Protein AF-A0A8R1EQ71-F1 (afdb_monomer)

Structure (mmCIF, N/CA/C/O backbone):
data_AF-A0A8R1EQ71-F1
#
_entry.id   AF-A0A8R1EQ71-F1
#
loop_
_atom_site.group_PDB
_atom_site.id
_atom_site.type_symbol
_atom_site.label_atom_id
_atom_site.label_alt_id
_atom_site.label_comp_id
_atom_site.label_asym_id
_atom_site.label_entity_id
_atom_site.label_seq_id
_atom_site.pdbx_PDB_ins_code
_atom_site.Cartn_x
_atom_site.Cartn_y
_atom_site.Cartn_z
_atom_site.occupancy
_atom_site.B_iso_or_equiv
_atom_site.auth_seq_id
_atom_site.auth_comp_id
_atom_site.auth_asym_id
_atom_site.auth_atom_id
_atom_site.pdbx_PDB_model_num
ATOM 1 N N . MET A 1 1 ? -6.582 8.736 18.622 1.00 56.47 1 MET A N 1
ATOM 2 C CA . MET A 1 1 ? -5.575 9.620 17.985 1.00 56.47 1 MET A CA 1
ATOM 3 C C . MET A 1 1 ? -4.291 8.878 17.618 1.00 56.47 1 MET A C 1
ATOM 5 O O . MET A 1 1 ? -3.866 9.016 16.483 1.00 56.47 1 MET A O 1
ATOM 9 N N . TRP A 1 2 ? -3.738 8.031 18.495 1.00 71.94 2 TRP A N 1
ATOM 10 C CA . TRP A 1 2 ? -2.505 7.262 18.243 1.00 71.94 2 TRP A CA 1
ATOM 11 C C . TRP A 1 2 ? -2.544 6.349 16.999 1.00 71.94 2 TRP A C 1
ATOM 13 O O . TRP A 1 2 ? -1.586 6.312 16.236 1.00 71.94 2 TRP A O 1
ATOM 23 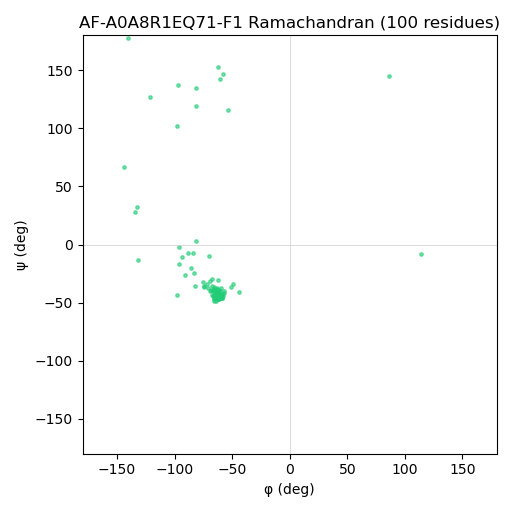N N . ALA A 1 3 ? -3.666 5.672 16.734 1.00 79.19 3 ALA A N 1
ATOM 24 C CA . ALA A 1 3 ? -3.772 4.752 15.596 1.00 79.19 3 ALA A CA 1
ATOM 25 C C . ALA A 1 3 ? -3.663 5.455 14.227 1.00 79.19 3 ALA A C 1
ATOM 27 O O . ALA A 1 3 ? -2.996 4.960 13.320 1.00 79.19 3 ALA A O 1
ATOM 28 N N . ARG A 1 4 ? -4.269 6.642 14.085 1.00 82.44 4 ARG A N 1
ATOM 29 C CA . ARG A 1 4 ? -4.242 7.408 12.828 1.00 82.44 4 ARG A CA 1
ATOM 30 C C . ARG A 1 4 ? -2.834 7.888 12.492 1.00 82.44 4 ARG A C 1
ATOM 32 O O . ARG A 1 4 ? -2.387 7.689 11.368 1.00 82.44 4 ARG A O 1
ATOM 39 N N . SER A 1 5 ? -2.121 8.456 13.465 1.00 86.44 5 SER A N 1
ATOM 40 C CA . SER A 1 5 ? -0.740 8.911 13.268 1.00 86.44 5 SER A CA 1
ATOM 41 C C . SER A 1 5 ? 0.194 7.762 12.887 1.00 86.44 5 SER A C 1
ATOM 43 O O . SER A 1 5 ? 0.990 7.909 11.966 1.00 86.44 5 SER A O 1
ATOM 45 N N . THR A 1 6 ? 0.061 6.595 13.524 1.00 90.38 6 THR A N 1
ATOM 46 C CA . THR A 1 6 ? 0.898 5.428 13.212 1.00 90.38 6 THR A CA 1
ATOM 47 C C . THR A 1 6 ? 0.643 4.901 11.798 1.00 90.38 6 THR A C 1
ATOM 49 O O . THR A 1 6 ? 1.599 4.650 11.067 1.00 90.38 6 THR A O 1
ATOM 52 N N . CYS A 1 7 ? -0.622 4.803 11.370 1.00 87.94 7 CYS A N 1
ATOM 53 C CA . CYS A 1 7 ? -0.967 4.387 10.004 1.00 87.94 7 CYS A CA 1
ATOM 54 C C . CYS A 1 7 ? -0.401 5.341 8.943 1.00 87.94 7 CYS A C 1
ATOM 56 O O . CYS A 1 7 ? 0.145 4.893 7.932 1.00 87.94 7 CYS A O 1
ATOM 58 N N . VAL A 1 8 ? -0.502 6.652 9.182 1.00 90.94 8 VAL A N 1
ATOM 59 C CA . VAL A 1 8 ? 0.022 7.676 8.266 1.00 90.94 8 VAL A CA 1
ATOM 60 C C . VAL A 1 8 ? 1.546 7.594 8.172 1.00 90.94 8 VAL A C 1
ATOM 62 O O . VAL A 1 8 ? 2.087 7.601 7.065 1.00 90.94 8 VAL A O 1
ATOM 65 N N . SER A 1 9 ? 2.246 7.435 9.299 1.00 93.44 9 SER A N 1
ATOM 66 C CA . SER A 1 9 ? 3.705 7.280 9.307 1.00 93.44 9 SER A CA 1
ATOM 67 C C . SER A 1 9 ? 4.156 6.018 8.572 1.00 93.44 9 SER A C 1
ATOM 69 O O . SER A 1 9 ? 5.067 6.092 7.754 1.00 93.44 9 SER A O 1
ATOM 71 N N . ILE A 1 10 ? 3.494 4.876 8.789 1.00 93.44 10 ILE A N 1
ATOM 72 C CA . ILE A 1 10 ? 3.816 3.616 8.094 1.00 93.44 10 ILE A CA 1
ATOM 73 C C . ILE A 1 10 ? 3.579 3.743 6.586 1.00 93.44 10 ILE A C 1
ATOM 75 O O . ILE A 1 10 ? 4.414 3.307 5.792 1.00 93.44 10 ILE A O 1
ATOM 79 N N . SER A 1 11 ? 2.476 4.376 6.181 1.00 92.56 11 SER A N 1
ATOM 80 C CA . SER A 1 11 ? 2.169 4.616 4.765 1.00 92.56 11 SER A CA 1
ATOM 81 C C . SER A 1 11 ? 3.224 5.510 4.113 1.00 92.56 11 SER A C 1
ATOM 83 O O . SER A 1 11 ? 3.704 5.219 3.019 1.00 92.56 11 SER A O 1
ATOM 85 N N . THR A 1 12 ? 3.639 6.562 4.821 1.00 94.00 12 THR A N 1
ATOM 86 C CA . THR A 1 12 ? 4.678 7.491 4.362 1.00 94.00 12 THR A CA 1
ATOM 87 C C . THR A 1 12 ? 6.021 6.778 4.232 1.00 94.00 12 THR A C 1
ATOM 89 O O . THR A 1 12 ? 6.646 6.846 3.180 1.00 94.00 12 THR A O 1
ATOM 92 N N . LEU A 1 13 ? 6.442 6.025 5.252 1.00 96.44 13 LEU A N 1
ATOM 93 C CA . LEU A 1 13 ? 7.674 5.233 5.210 1.00 96.44 13 LEU A CA 1
ATOM 94 C C . LEU A 1 13 ? 7.664 4.227 4.058 1.00 96.44 13 LEU A C 1
ATOM 96 O O . LEU A 1 13 ? 8.645 4.129 3.328 1.00 96.44 13 LEU A O 1
ATOM 100 N N . SER A 1 14 ? 6.546 3.528 3.854 1.00 93.12 14 SER A N 1
ATOM 101 C CA . SER A 1 14 ? 6.393 2.586 2.742 1.00 93.12 14 SER A CA 1
ATOM 102 C C . SER A 1 14 ? 6.570 3.295 1.400 1.00 93.12 14 SER A C 1
ATOM 104 O O . SER A 1 14 ? 7.326 2.825 0.554 1.00 93.12 14 SER A O 1
ATOM 106 N N . ASN A 1 15 ? 5.945 4.464 1.223 1.00 92.69 15 ASN A N 1
ATOM 107 C CA . ASN A 1 15 ? 6.097 5.269 0.012 1.00 92.69 15 ASN A CA 1
ATOM 108 C C . ASN A 1 15 ? 7.564 5.659 -0.244 1.00 92.69 15 ASN A C 1
ATOM 110 O O . ASN A 1 15 ? 8.062 5.472 -1.354 1.00 92.69 15 ASN A O 1
ATOM 114 N N . TRP A 1 16 ? 8.275 6.114 0.790 1.00 93.94 16 TRP A N 1
ATOM 115 C CA . TRP A 1 16 ? 9.697 6.452 0.697 1.00 93.94 16 TRP A CA 1
ATOM 116 C C . TRP A 1 16 ? 10.576 5.243 0.364 1.00 93.94 16 TRP A C 1
ATOM 118 O O . TRP A 1 16 ? 11.472 5.352 -0.472 1.00 93.94 16 TRP A O 1
ATOM 128 N N . ILE A 1 17 ? 10.301 4.082 0.961 1.00 94.88 17 ILE A N 1
ATOM 129 C CA . ILE A 1 17 ? 11.022 2.837 0.668 1.00 94.88 17 ILE A CA 1
ATOM 130 C C . ILE A 1 17 ? 10.820 2.435 -0.792 1.00 94.88 17 ILE A C 1
ATOM 132 O O . ILE A 1 17 ? 11.795 2.131 -1.473 1.00 94.88 17 ILE A O 1
ATOM 136 N N . PHE A 1 18 ? 9.585 2.466 -1.297 1.00 89.44 18 PHE A N 1
ATOM 137 C CA . PHE A 1 18 ? 9.320 2.138 -2.698 1.00 89.44 18 PHE A CA 1
ATOM 138 C C . PHE A 1 18 ? 9.973 3.135 -3.654 1.00 89.44 18 PHE A C 1
ATOM 140 O O . PHE A 1 18 ? 10.529 2.719 -4.667 1.00 89.44 18 PHE A O 1
ATOM 147 N N . ASN A 1 19 ? 9.977 4.427 -3.320 1.00 90.56 19 ASN A N 1
ATOM 148 C CA . ASN A 1 19 ? 10.677 5.439 -4.108 1.00 90.56 19 ASN A CA 1
ATOM 149 C C . ASN A 1 19 ? 12.191 5.149 -4.189 1.00 90.56 19 ASN A C 1
ATOM 151 O O . ASN A 1 19 ? 12.779 5.148 -5.275 1.00 90.56 19 ASN A O 1
ATOM 155 N N . LEU A 1 20 ? 12.807 4.802 -3.055 1.00 91.12 20 LEU A N 1
ATOM 156 C CA . LEU A 1 20 ? 14.218 4.421 -2.992 1.00 91.12 20 LEU A CA 1
ATOM 157 C C . LEU A 1 20 ? 14.488 3.121 -3.762 1.00 91.12 20 LEU A C 1
ATOM 159 O O . LEU A 1 20 ? 15.450 3.045 -4.525 1.00 91.12 20 LEU A O 1
ATOM 163 N N . LEU A 1 21 ? 13.618 2.122 -3.621 1.00 89.25 21 LEU A N 1
ATOM 164 C CA . LEU A 1 21 ? 13.722 0.843 -4.320 1.00 89.25 21 LEU A CA 1
ATOM 165 C C . LEU A 1 21 ? 13.648 1.036 -5.836 1.00 89.25 21 LEU A C 1
ATOM 167 O O . LEU A 1 21 ? 14.494 0.505 -6.555 1.00 89.25 21 LEU A O 1
ATOM 171 N N . VAL A 1 22 ? 12.696 1.835 -6.326 1.00 86.88 22 VAL A N 1
ATOM 172 C CA . VAL A 1 22 ? 12.597 2.191 -7.749 1.00 86.88 22 VAL A CA 1
ATOM 173 C C . VAL A 1 22 ? 13.861 2.911 -8.206 1.00 86.88 22 VAL A C 1
ATOM 175 O O . 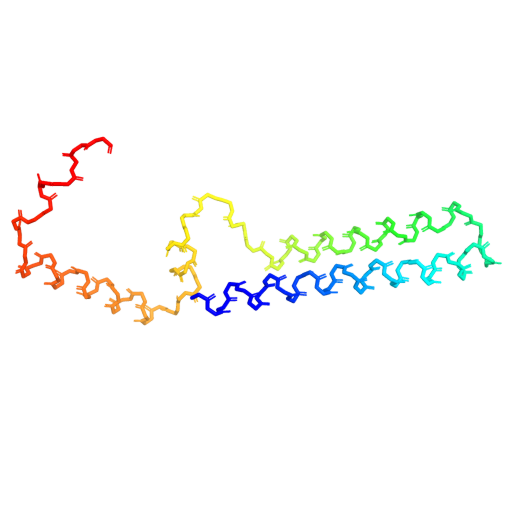VAL A 1 22 ? 14.402 2.556 -9.247 1.00 86.88 22 VAL A O 1
ATOM 178 N N . SER A 1 23 ? 14.385 3.853 -7.420 1.00 88.50 23 SER A N 1
ATOM 179 C CA . SER A 1 23 ? 15.618 4.577 -7.756 1.00 88.50 23 SER A CA 1
ATOM 180 C C . SER A 1 23 ? 16.833 3.643 -7.889 1.00 88.50 23 SER A C 1
ATOM 182 O O . SER A 1 23 ? 17.574 3.732 -8.869 1.00 88.50 23 SER A O 1
ATOM 184 N N . LEU A 1 24 ? 17.008 2.697 -6.958 1.00 87.00 24 LEU A N 1
ATOM 185 C CA . LEU A 1 24 ? 18.084 1.696 -7.009 1.00 87.00 24 LEU A CA 1
ATOM 186 C C . LEU A 1 24 ? 17.921 0.729 -8.188 1.00 87.00 24 LEU A C 1
ATOM 188 O O . LEU A 1 24 ? 18.871 0.446 -8.922 1.00 87.00 24 LEU A O 1
ATOM 192 N N . THR A 1 25 ? 16.702 0.227 -8.376 1.00 84.00 25 THR A N 1
ATOM 193 C CA . THR A 1 25 ? 16.398 -0.779 -9.400 1.00 84.00 25 THR A CA 1
ATOM 194 C C . THR A 1 25 ? 16.473 -0.166 -10.795 1.00 84.00 25 THR A C 1
ATOM 196 O O . THR A 1 25 ? 16.992 -0.792 -11.715 1.00 84.00 25 THR A O 1
ATOM 199 N N . TYR A 1 26 ? 16.039 1.087 -10.955 1.00 80.50 26 TYR A N 1
ATOM 200 C CA . TYR A 1 26 ? 16.135 1.833 -12.206 1.00 80.50 26 TYR A CA 1
ATOM 201 C C . TYR A 1 26 ? 17.586 1.967 -12.679 1.00 80.50 26 TYR A C 1
ATOM 203 O O . TYR A 1 26 ? 17.855 1.721 -13.853 1.00 80.50 26 TYR A O 1
ATOM 211 N N . LEU A 1 27 ? 18.534 2.255 -11.778 1.00 77.06 27 LEU A N 1
ATOM 212 C CA . LEU A 1 27 ? 19.951 2.341 -12.141 1.00 77.06 27 LEU A CA 1
ATOM 213 C C . LEU A 1 27 ? 20.482 1.000 -12.682 1.00 77.06 27 LEU A C 1
ATOM 215 O O . LEU A 1 27 ? 21.059 0.968 -13.769 1.00 77.06 27 LEU A O 1
ATOM 219 N N . SER A 1 28 ? 20.195 -0.117 -12.003 1.00 75.50 28 SER A N 1
ATOM 220 C CA . SER A 1 28 ? 20.551 -1.459 -12.507 1.00 75.50 28 SER A CA 1
ATOM 221 C C . SER A 1 28 ? 19.881 -1.785 -13.846 1.00 75.50 28 SER A C 1
ATOM 223 O O . SER A 1 28 ? 20.503 -2.349 -14.745 1.00 75.50 28 SER A O 1
ATOM 225 N N . LEU A 1 29 ? 18.617 -1.397 -14.017 1.00 70.06 29 LEU A N 1
ATOM 226 C CA . LEU A 1 29 ? 17.823 -1.743 -15.195 1.00 70.06 29 LEU A CA 1
ATOM 227 C C . LEU A 1 29 ? 18.220 -0.930 -16.435 1.00 70.06 29 LEU A C 1
ATOM 229 O O . LEU A 1 29 ? 18.201 -1.456 -17.551 1.00 70.06 29 LEU A O 1
ATOM 233 N N . THR A 1 30 ? 18.657 0.322 -16.245 1.00 68.56 30 THR A N 1
ATOM 234 C CA . THR A 1 30 ? 19.256 1.126 -17.323 1.00 68.56 30 THR A CA 1
ATOM 235 C C . THR A 1 30 ? 20.544 0.515 -17.867 1.00 68.56 30 THR A C 1
ATOM 237 O O . THR A 1 30 ? 20.805 0.656 -19.058 1.00 68.56 30 THR A O 1
ATOM 240 N N . HIS A 1 31 ? 21.298 -0.207 -17.034 1.00 67.56 31 HIS A N 1
ATOM 241 C CA . HIS A 1 31 ? 22.531 -0.876 -17.441 1.00 67.56 31 HIS A CA 1
ATOM 242 C C . HIS A 1 31 ? 22.283 -2.247 -18.102 1.00 67.56 31 HIS A C 1
ATOM 244 O O . HIS A 1 31 ? 23.119 -2.713 -18.871 1.00 67.56 31 HIS A O 1
ATOM 250 N N . ALA A 1 32 ? 21.149 -2.899 -17.816 1.00 68.62 32 ALA A N 1
ATOM 251 C CA . ALA A 1 32 ? 20.891 -4.280 -18.231 1.00 68.62 32 ALA A CA 1
ATOM 252 C C . ALA A 1 32 ? 20.045 -4.440 -19.511 1.00 68.62 32 ALA A C 1
ATOM 254 O O . ALA A 1 32 ? 20.346 -5.312 -20.319 1.00 68.62 32 ALA A O 1
ATOM 255 N N . ILE A 1 33 ? 18.961 -3.668 -19.691 1.00 64.31 33 ILE A N 1
ATOM 256 C CA . ILE A 1 33 ? 17.881 -4.047 -20.637 1.00 64.31 33 ILE A CA 1
ATOM 257 C C . ILE A 1 33 ? 17.429 -2.933 -21.600 1.00 64.31 33 ILE A C 1
ATOM 259 O O . ILE A 1 33 ? 16.801 -3.243 -22.609 1.00 64.31 33 ILE A O 1
ATOM 263 N N . THR A 1 34 ? 17.802 -1.663 -21.376 1.00 69.75 34 THR A N 1
ATOM 264 C CA . THR A 1 34 ? 17.279 -0.449 -22.065 1.00 69.75 34 THR A CA 1
ATOM 265 C C . THR A 1 34 ? 16.002 0.120 -21.419 1.00 69.75 34 THR A C 1
ATOM 267 O O . THR A 1 34 ? 15.137 -0.611 -20.940 1.00 69.75 34 THR A O 1
ATOM 270 N N . LYS A 1 35 ? 15.859 1.458 -21.427 1.00 68.00 35 LYS A N 1
ATOM 271 C CA . LYS A 1 35 ? 14.771 2.238 -20.782 1.00 68.00 35 LYS A CA 1
ATOM 272 C C . LYS A 1 35 ? 13.351 1.734 -21.089 1.00 68.00 35 LYS A C 1
ATOM 274 O O . LYS A 1 35 ? 12.483 1.796 -20.225 1.00 68.00 35 LYS A O 1
ATOM 279 N N . TYR A 1 36 ? 13.120 1.221 -22.296 1.00 75.19 36 TYR A N 1
ATOM 280 C CA . TYR A 1 36 ? 11.811 0.718 -22.719 1.00 75.19 36 TYR A CA 1
ATOM 281 C C . TYR A 1 36 ? 11.391 -0.560 -21.978 1.00 75.19 36 TYR A C 1
ATOM 283 O O . TYR A 1 36 ? 10.231 -0.683 -21.593 1.00 75.19 36 TYR A O 1
ATOM 291 N N . GLY A 1 37 ? 12.327 -1.480 -21.714 1.00 77.25 37 GLY A N 1
ATOM 292 C CA . GLY A 1 37 ? 12.038 -2.691 -20.939 1.00 77.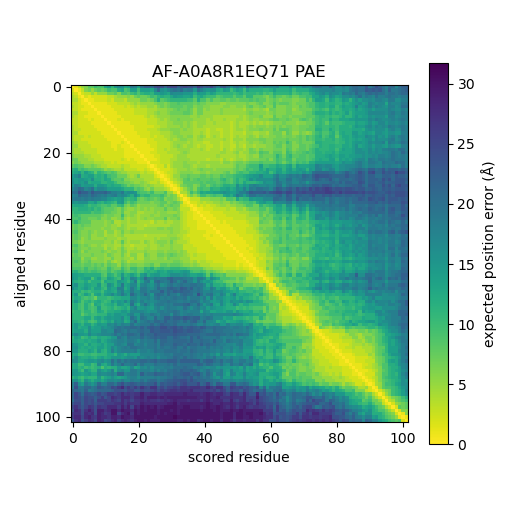25 37 GLY A CA 1
ATOM 293 C C . GLY A 1 37 ? 11.767 -2.388 -19.464 1.00 77.25 37 GLY A C 1
ATOM 294 O O . GLY A 1 37 ? 10.919 -3.030 -18.850 1.00 77.25 37 GLY A O 1
ATOM 295 N N . ALA A 1 38 ? 12.404 -1.347 -18.918 1.00 79.81 38 ALA A N 1
ATOM 296 C CA . ALA A 1 38 ? 12.149 -0.883 -17.557 1.00 79.81 38 ALA A CA 1
ATOM 297 C C . ALA A 1 38 ? 10.703 -0.415 -17.348 1.00 79.81 38 ALA A C 1
ATOM 299 O O . ALA A 1 38 ? 10.069 -0.779 -16.359 1.00 79.81 38 ALA A O 1
ATOM 300 N N . PHE A 1 39 ? 10.169 0.352 -18.302 1.00 81.12 39 PHE A N 1
ATOM 301 C CA . PHE A 1 39 ? 8.796 0.854 -18.249 1.00 81.12 39 PHE A CA 1
ATOM 302 C C . PHE A 1 39 ? 7.760 -0.273 -18.204 1.00 81.12 39 PHE A C 1
ATOM 304 O O . PHE A 1 39 ? 6.851 -0.235 -17.376 1.00 81.12 39 PHE A O 1
ATOM 311 N N . TRP A 1 40 ? 7.919 -1.296 -19.047 1.00 84.94 40 TRP A N 1
ATOM 312 C CA . TRP A 1 40 ? 7.011 -2.446 -19.073 1.00 84.94 40 TRP A CA 1
ATOM 313 C C . TRP A 1 40 ? 7.061 -3.275 -17.787 1.00 84.94 40 TRP A C 1
ATOM 315 O O . TRP A 1 40 ? 6.023 -3.744 -17.322 1.00 84.94 40 TRP A O 1
ATOM 325 N N . LEU A 1 41 ? 8.242 -3.416 -17.181 1.00 83.75 41 LEU A N 1
ATOM 326 C CA . LEU A 1 41 ? 8.420 -4.158 -15.931 1.00 83.75 41 LEU A CA 1
ATOM 327 C C . LEU A 1 41 ? 7.703 -3.460 -14.764 1.00 83.75 41 LEU A C 1
ATOM 329 O O . LEU A 1 41 ? 6.966 -4.103 -14.015 1.00 83.75 41 LEU A O 1
ATOM 333 N N . TYR A 1 42 ? 7.835 -2.134 -14.660 1.00 84.56 42 TYR A N 1
ATOM 334 C CA . TYR A 1 42 ? 7.094 -1.357 -13.665 1.00 84.56 42 TYR A CA 1
ATOM 335 C C . TYR A 1 42 ? 5.587 -1.344 -13.936 1.00 84.56 42 TYR A C 1
ATOM 337 O O . TYR A 1 42 ? 4.815 -1.512 -12.996 1.00 84.56 42 TYR A O 1
ATOM 345 N N . ALA A 1 43 ? 5.160 -1.226 -15.198 1.00 88.69 43 ALA A N 1
ATOM 346 C CA . ALA A 1 43 ? 3.745 -1.292 -15.561 1.00 88.69 43 ALA A CA 1
ATOM 347 C C . ALA A 1 43 ? 3.106 -2.627 -15.140 1.00 88.69 43 ALA A C 1
ATOM 349 O O . ALA A 1 43 ? 2.024 -2.633 -14.553 1.00 88.69 43 ALA A O 1
ATOM 350 N N . LEU A 1 44 ? 3.797 -3.751 -15.362 1.00 90.75 44 LEU A N 1
ATOM 351 C CA . LEU A 1 44 ? 3.340 -5.067 -14.911 1.00 90.75 44 LEU A CA 1
ATOM 352 C C . LEU A 1 44 ? 3.218 -5.127 -13.383 1.00 90.75 44 LEU A C 1
ATOM 354 O O . LEU A 1 44 ? 2.213 -5.611 -12.862 1.00 90.75 44 LEU A O 1
ATOM 358 N N . PHE A 1 45 ? 4.208 -4.595 -12.662 1.00 88.94 45 PHE A N 1
ATOM 359 C CA . PHE A 1 45 ? 4.187 -4.558 -11.200 1.00 88.94 45 PHE A CA 1
ATOM 360 C C . PHE A 1 45 ? 3.014 -3.721 -10.665 1.00 88.94 45 PHE A C 1
ATOM 362 O O . PHE A 1 45 ? 2.330 -4.134 -9.728 1.00 88.94 45 PHE A O 1
ATOM 369 N N . THR A 1 46 ? 2.722 -2.581 -11.301 1.00 90.56 46 THR A N 1
ATOM 370 C CA . THR A 1 46 ? 1.558 -1.747 -10.976 1.00 90.56 46 THR A CA 1
ATOM 371 C C . THR A 1 46 ? 0.241 -2.479 -11.227 1.00 90.56 46 THR A C 1
ATOM 373 O O . THR A 1 46 ? -0.650 -2.400 -10.387 1.00 90.56 46 THR A O 1
ATOM 376 N N . ILE A 1 47 ? 0.110 -3.224 -12.330 1.00 93.38 47 ILE A N 1
ATOM 377 C CA . ILE A 1 47 ? -1.102 -4.008 -12.623 1.00 93.38 47 ILE A CA 1
ATOM 378 C C . ILE A 1 47 ? -1.318 -5.096 -11.564 1.00 93.38 47 ILE A C 1
ATOM 380 O O . ILE A 1 47 ? -2.432 -5.252 -11.066 1.00 93.38 47 ILE A O 1
ATOM 384 N N . ILE A 1 48 ? -0.262 -5.813 -11.169 1.00 91.81 48 ILE A N 1
ATOM 385 C CA . ILE A 1 48 ? -0.345 -6.830 -10.109 1.00 91.81 48 ILE A CA 1
ATOM 386 C C . ILE A 1 48 ? -0.780 -6.190 -8.784 1.00 91.81 48 ILE A C 1
ATOM 388 O O . ILE A 1 48 ? -1.683 -6.700 -8.119 1.00 91.81 48 ILE A O 1
ATOM 392 N N . ALA A 1 49 ? -0.183 -5.050 -8.420 1.00 88.31 49 ALA A N 1
ATOM 393 C CA . ALA A 1 49 ? -0.560 -4.310 -7.219 1.00 88.31 49 ALA A CA 1
ATOM 394 C C . ALA A 1 49 ? -2.018 -3.825 -7.274 1.00 88.31 49 ALA A C 1
ATOM 396 O O . ALA A 1 49 ? -2.732 -3.917 -6.279 1.00 88.31 49 ALA A O 1
ATOM 397 N N . PHE A 1 50 ? -2.482 -3.363 -8.436 1.00 89.50 50 PHE A N 1
ATOM 398 C CA . PHE A 1 50 ? -3.864 -2.939 -8.638 1.00 89.50 50 PHE A CA 1
ATOM 399 C C . PHE A 1 50 ? -4.850 -4.092 -8.433 1.00 89.50 50 PHE A C 1
ATOM 401 O O . PHE A 1 50 ? -5.821 -3.936 -7.697 1.00 89.50 50 PHE A O 1
ATOM 408 N N . ILE A 1 51 ? -4.576 -5.265 -9.015 1.00 91.06 51 ILE A N 1
ATOM 409 C CA . ILE A 1 51 ? -5.402 -6.465 -8.819 1.00 91.06 51 ILE A CA 1
ATOM 410 C C . ILE A 1 51 ? -5.441 -6.836 -7.332 1.00 91.06 51 ILE A C 1
ATOM 412 O O . ILE A 1 51 ? -6.513 -7.066 -6.781 1.00 91.06 51 ILE A O 1
ATOM 416 N N . PHE A 1 52 ? -4.291 -6.845 -6.658 1.00 88.75 52 PHE A N 1
ATOM 417 C CA . PHE A 1 52 ? -4.224 -7.148 -5.230 1.00 88.75 52 PHE A CA 1
ATOM 418 C C . PHE A 1 52 ? -5.066 -6.179 -4.388 1.00 88.75 52 PHE A C 1
ATOM 420 O O . PHE A 1 52 ? -5.841 -6.620 -3.542 1.00 88.75 52 PHE A O 1
ATOM 427 N N . ILE A 1 53 ? -4.958 -4.873 -4.649 1.00 88.00 53 ILE A N 1
ATOM 428 C CA . ILE A 1 53 ? -5.755 -3.844 -3.970 1.00 88.00 53 ILE A CA 1
ATOM 429 C C . ILE A 1 53 ? -7.245 -4.057 -4.239 1.00 88.00 53 ILE A C 1
ATOM 431 O O . ILE A 1 53 ? -8.030 -4.014 -3.298 1.00 88.00 53 ILE A O 1
ATOM 435 N N . TYR A 1 54 ? -7.627 -4.342 -5.484 1.00 85.06 54 TYR A N 1
ATOM 436 C CA . TYR A 1 54 ? -9.019 -4.578 -5.863 1.00 85.06 54 TYR A CA 1
ATOM 437 C C . TYR A 1 54 ? -9.649 -5.760 -5.107 1.00 85.06 54 TYR A C 1
ATOM 439 O O . TYR A 1 54 ? -10.811 -5.690 -4.720 1.00 85.06 54 TYR A O 1
ATOM 447 N N . PHE A 1 55 ? -8.891 -6.833 -4.851 1.00 84.50 55 PHE A N 1
ATOM 448 C CA . PHE A 1 55 ? -9.391 -7.988 -4.096 1.00 84.50 55 PHE A CA 1
ATOM 449 C C . PHE A 1 55 ? -9.339 -7.808 -2.570 1.00 84.50 55 PHE A C 1
ATOM 451 O O . PHE A 1 55 ? -10.211 -8.333 -1.878 1.00 84.50 55 PHE A O 1
ATOM 458 N N . LEU A 1 56 ? -8.324 -7.125 -2.025 1.00 79.19 56 LEU A N 1
ATOM 459 C CA . LEU A 1 56 ? -8.143 -7.001 -0.569 1.00 79.19 56 LEU A CA 1
ATOM 460 C C . LEU A 1 56 ? -8.819 -5.781 0.054 1.00 79.19 56 LEU A C 1
ATOM 462 O O . LEU A 1 56 ? -9.103 -5.810 1.252 1.00 79.19 56 LEU A O 1
ATOM 466 N N . VAL A 1 57 ? -9.023 -4.703 -0.703 1.00 76.38 57 VAL A N 1
ATOM 467 C CA . VAL A 1 57 ? -9.599 -3.462 -0.181 1.00 76.38 57 VAL A CA 1
ATOM 468 C C . VAL A 1 57 ? -11.088 -3.443 -0.521 1.00 76.38 57 VAL A C 1
ATOM 470 O O . VAL A 1 57 ? -11.437 -3.145 -1.663 1.00 76.38 57 VAL A O 1
ATOM 473 N N . PRO A 1 58 ? -11.985 -3.748 0.438 1.00 64.38 58 PRO A N 1
ATOM 474 C CA . PRO A 1 58 ? -13.409 -3.520 0.230 1.00 64.38 58 PRO A CA 1
ATOM 475 C C . PRO A 1 58 ? -13.631 -2.025 -0.015 1.00 64.38 58 PRO A C 1
ATOM 477 O O . PRO A 1 58 ? -12.953 -1.197 0.599 1.00 64.38 58 PRO A O 1
ATOM 480 N N . GLU A 1 59 ? -14.548 -1.666 -0.914 1.00 68.56 59 GLU A N 1
ATOM 481 C CA . GLU A 1 59 ? -14.805 -0.261 -1.230 1.00 68.56 59 GLU A CA 1
ATOM 482 C C . GLU A 1 59 ? -15.114 0.539 0.045 1.00 68.56 59 GLU A C 1
ATOM 484 O O . GLU A 1 59 ? -16.091 0.291 0.750 1.00 68.56 59 GLU A O 1
ATOM 489 N N . THR A 1 60 ? -14.232 1.492 0.360 1.00 67.69 60 THR A N 1
ATOM 490 C CA . THR A 1 60 ? -14.319 2.357 1.552 1.00 67.69 60 THR A CA 1
ATOM 491 C C . THR A 1 60 ? -14.973 3.705 1.244 1.00 67.69 60 THR A C 1
ATOM 493 O O . THR A 1 60 ? -15.164 4.530 2.138 1.00 67.69 60 THR A O 1
ATOM 496 N N . THR A 1 61 ? -15.323 3.952 -0.018 1.00 55.78 61 THR A N 1
ATOM 497 C CA . THR A 1 61 ? -15.903 5.213 -0.480 1.00 55.78 61 THR A CA 1
ATOM 498 C C . THR A 1 61 ? -17.403 5.245 -0.190 1.00 55.78 61 THR A C 1
ATOM 500 O O . THR A 1 61 ? -18.152 4.423 -0.702 1.00 55.78 61 THR A O 1
ATOM 503 N N . GLY A 1 62 ? -17.846 6.212 0.621 1.00 59.44 62 GLY A N 1
ATOM 504 C CA . GLY A 1 62 ? -19.267 6.460 0.911 1.00 59.44 62 GLY A CA 1
ATOM 505 C C . GLY A 1 62 ? -19.701 6.206 2.357 1.00 59.44 62 GLY A C 1
ATOM 506 O O . GLY A 1 62 ? -20.808 6.586 2.719 1.00 59.44 62 GLY A O 1
ATOM 507 N N . TYR A 1 63 ? -18.832 5.635 3.193 1.00 61.47 63 TYR A N 1
ATOM 508 C CA . TYR A 1 63 ? -19.109 5.420 4.614 1.00 61.47 63 TYR A CA 1
ATOM 509 C C . TYR A 1 63 ? -18.500 6.531 5.468 1.00 61.47 63 TYR A C 1
ATOM 511 O O . TYR A 1 63 ? -17.351 6.936 5.267 1.00 61.47 63 TYR A O 1
ATOM 519 N N . SER A 1 64 ? -19.257 7.009 6.456 1.00 68.19 64 SER A N 1
ATOM 520 C CA . SER A 1 64 ? -18.693 7.863 7.502 1.00 68.19 64 SER A CA 1
ATOM 521 C 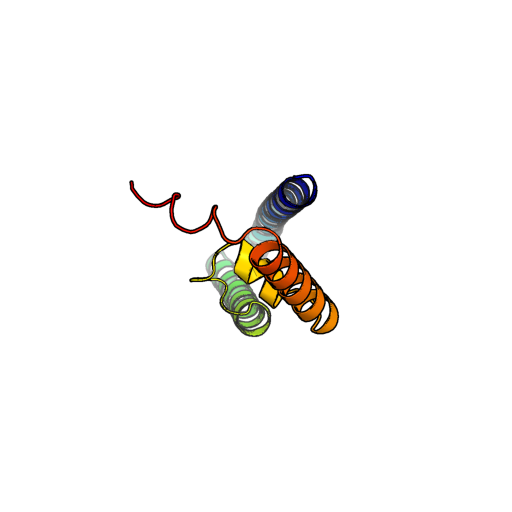C . SER A 1 64 ? -17.631 7.090 8.295 1.00 68.19 64 SER A C 1
ATOM 523 O O . SER A 1 64 ? -17.678 5.865 8.396 1.00 68.19 64 SER A O 1
ATOM 525 N N . VAL A 1 65 ? -16.654 7.793 8.876 1.00 65.00 65 VAL A N 1
ATOM 526 C CA . VAL A 1 65 ? -15.578 7.170 9.674 1.00 65.00 65 VAL A CA 1
ATOM 527 C C . VAL A 1 65 ? -16.131 6.221 10.750 1.00 65.00 65 VAL A C 1
ATOM 529 O O . VAL A 1 65 ? -15.544 5.165 10.987 1.00 65.00 65 VAL A O 1
ATOM 532 N N . ASP A 1 66 ? -17.270 6.577 11.344 1.00 63.72 66 ASP A N 1
ATOM 533 C CA . ASP A 1 66 ? -17.955 5.793 12.374 1.00 63.72 66 ASP A CA 1
ATOM 534 C C . ASP A 1 66 ? -18.610 4.517 11.805 1.00 63.72 66 ASP A C 1
ATOM 536 O O . ASP A 1 66 ? -18.647 3.474 12.460 1.00 63.72 66 ASP A O 1
ATOM 540 N N . GLU A 1 67 ? -19.111 4.564 10.568 1.00 63.34 67 GLU A N 1
ATOM 541 C CA . GLU A 1 67 ? -19.665 3.397 9.869 1.00 63.34 67 GLU A CA 1
ATOM 542 C C . GLU A 1 67 ? -18.580 2.444 9.376 1.00 63.34 67 GLU A C 1
ATOM 544 O O . GLU A 1 67 ? -18.760 1.227 9.444 1.00 63.34 67 GLU A O 1
ATOM 549 N N . VAL A 1 68 ? -17.431 2.976 8.948 1.00 66.12 68 VAL A N 1
ATOM 550 C CA . VAL A 1 68 ? -16.257 2.163 8.613 1.00 66.12 68 VAL A CA 1
ATOM 551 C C . VAL A 1 68 ? -15.803 1.379 9.847 1.00 66.12 68 VAL A C 1
ATOM 553 O O . VAL A 1 68 ? -15.564 0.177 9.756 1.00 66.12 68 VAL A O 1
ATOM 556 N N . GLU A 1 69 ? -15.768 2.010 11.024 1.00 65.81 69 GLU A N 1
ATOM 557 C CA . GLU A 1 69 ? -15.431 1.327 12.279 1.00 65.81 69 GLU A CA 1
ATOM 558 C C . GLU A 1 69 ? -16.440 0.207 12.606 1.00 65.81 69 GLU A C 1
ATOM 560 O O . GLU A 1 69 ? -16.038 -0.897 12.974 1.00 65.81 69 GLU A O 1
ATOM 565 N N . MET A 1 70 ? -17.737 0.421 12.348 1.00 62.00 70 MET A N 1
ATOM 566 C CA . MET A 1 70 ? -18.770 -0.617 12.485 1.00 62.00 70 MET A CA 1
ATOM 567 C C . MET A 1 70 ? -18.658 -1.764 11.468 1.00 62.00 70 MET A C 1
ATOM 569 O O . MET A 1 70 ? -19.047 -2.887 11.804 1.00 62.00 70 MET A O 1
ATOM 573 N N . LEU A 1 71 ? -18.135 -1.520 10.261 1.00 64.88 71 LEU A N 1
ATOM 574 C CA . LEU A 1 71 ? -17.834 -2.571 9.278 1.00 64.88 71 LEU A CA 1
ATOM 575 C C . LEU A 1 71 ? -16.686 -3.478 9.744 1.00 64.88 71 LEU A C 1
ATOM 577 O O . LEU A 1 71 ? -16.726 -4.685 9.508 1.00 64.88 71 LEU A O 1
ATOM 581 N N . PHE A 1 72 ? -15.693 -2.909 10.433 1.00 66.12 72 PHE A N 1
ATOM 582 C CA . PHE A 1 72 ? -14.550 -3.647 10.977 1.00 66.12 72 PHE A CA 1
ATOM 583 C C . PHE A 1 72 ? -14.793 -4.211 12.395 1.00 66.12 72 PHE A C 1
ATOM 585 O O . PHE A 1 72 ? -13.979 -4.991 12.894 1.00 66.12 72 PHE A O 1
ATOM 592 N N . MET A 1 73 ? -15.912 -3.876 13.054 1.00 67.19 73 MET A N 1
ATOM 593 C CA . MET A 1 73 ? -16.290 -4.414 14.368 1.00 67.19 73 MET A CA 1
ATOM 594 C C . MET A 1 73 ? -16.944 -5.802 14.274 1.00 67.19 73 MET A C 1
ATOM 596 O O . MET A 1 73 ? -17.892 -6.040 13.524 1.00 67.19 73 MET A O 1
ATOM 600 N N . ASN A 1 74 ? -16.513 -6.720 15.145 1.00 72.44 74 ASN A N 1
ATOM 601 C CA . ASN A 1 74 ? -17.131 -8.040 15.297 1.00 72.44 74 ASN A CA 1
ATOM 602 C C . ASN A 1 74 ? -18.629 -7.938 15.657 1.00 72.44 74 ASN A C 1
ATOM 604 O O . ASN A 1 74 ? -19.030 -7.070 16.436 1.00 72.44 74 ASN A O 1
ATOM 608 N N . LYS A 1 75 ? -19.452 -8.898 15.189 1.00 72.06 75 LYS A N 1
ATOM 609 C CA . LYS A 1 75 ? -20.917 -8.966 15.443 1.00 72.06 75 LYS A CA 1
ATOM 610 C C . LYS A 1 75 ? -21.305 -8.674 16.899 1.00 72.06 75 LYS A C 1
ATOM 612 O O . LYS A 1 75 ? -22.268 -7.958 17.153 1.00 72.06 75 LYS A O 1
ATOM 617 N N . ARG A 1 76 ? -20.530 -9.200 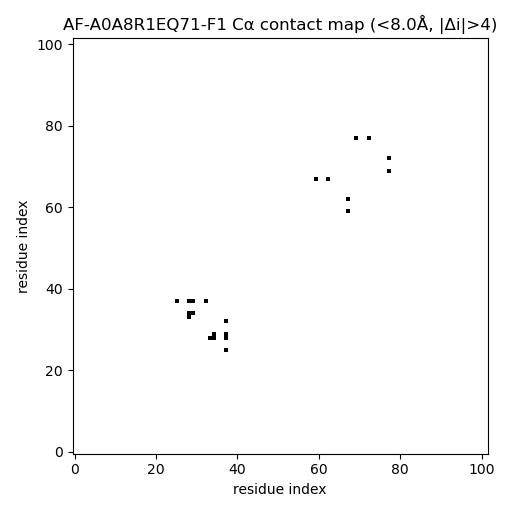17.852 1.00 72.25 76 ARG A N 1
ATOM 618 C CA . ARG A 1 76 ? -20.752 -9.027 19.295 1.00 72.25 76 ARG A CA 1
ATOM 619 C C . ARG A 1 76 ? -20.568 -7.577 19.762 1.00 72.2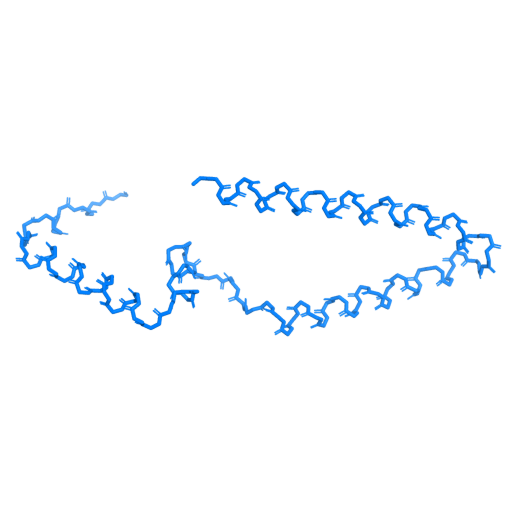5 76 ARG A C 1
ATOM 621 O O . ARG A 1 76 ? -21.338 -7.119 20.596 1.00 72.25 76 ARG A O 1
ATOM 628 N N . GLN A 1 77 ? -19.594 -6.852 19.213 1.00 74.69 77 GLN A N 1
ATOM 629 C CA . GLN A 1 77 ? -19.353 -5.452 19.570 1.00 74.69 77 GLN A CA 1
ATOM 630 C C . GLN A 1 77 ? -20.406 -4.516 18.964 1.00 74.69 77 GLN A C 1
ATOM 632 O O . GLN A 1 77 ? -20.843 -3.591 19.643 1.00 74.69 77 GLN A O 1
ATOM 637 N N . ARG A 1 78 ? -20.887 -4.793 17.740 1.00 71.25 78 ARG A N 1
ATOM 638 C CA . ARG A 1 78 ? -22.003 -4.031 17.148 1.00 71.25 78 ARG A CA 1
ATOM 639 C C . ARG A 1 78 ? -23.282 -4.127 17.980 1.00 71.25 78 ARG A C 1
ATOM 641 O O . ARG A 1 78 ? -23.935 -3.112 18.199 1.00 71.25 78 ARG A O 1
ATOM 648 N N . ASN A 1 79 ? -23.622 -5.324 18.465 1.00 77.62 79 ASN A N 1
ATOM 649 C CA . ASN A 1 79 ? -24.823 -5.517 19.283 1.00 77.62 79 ASN A CA 1
ATOM 650 C C . ASN A 1 79 ? -24.730 -4.747 20.609 1.00 77.62 79 ASN A C 1
ATOM 652 O O . ASN A 1 79 ? -25.663 -4.031 20.952 1.00 77.62 79 ASN A O 1
ATOM 656 N N . MET A 1 80 ? -23.577 -4.795 21.287 1.00 78.81 80 MET A N 1
ATOM 657 C CA . MET A 1 80 ? -23.349 -4.044 22.531 1.00 78.81 80 MET A CA 1
ATOM 658 C C . MET A 1 80 ? -23.385 -2.522 22.321 1.00 78.81 80 MET A C 1
ATOM 660 O O . MET A 1 80 ? -23.935 -1.797 23.146 1.00 78.81 80 MET A O 1
ATOM 664 N N . ALA A 1 81 ? -22.832 -2.022 21.210 1.00 76.12 81 ALA A N 1
ATOM 665 C CA . ALA A 1 81 ? -22.883 -0.599 20.874 1.00 76.12 81 ALA A CA 1
ATOM 666 C C . AL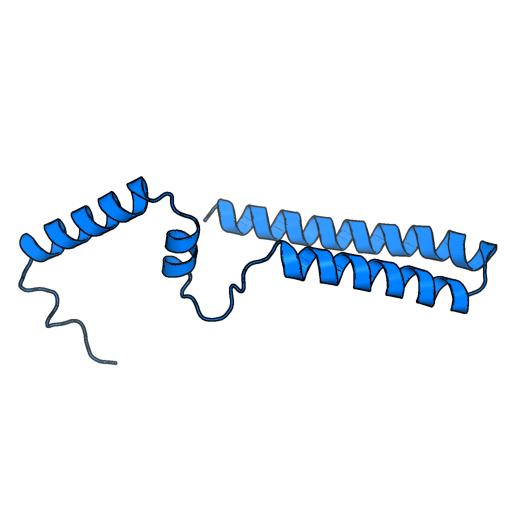A A 1 81 ? -24.318 -0.126 20.570 1.00 76.12 81 ALA A C 1
ATOM 668 O O . ALA A 1 81 ? -24.715 0.960 21.002 1.00 76.12 81 ALA A O 1
ATOM 669 N N . MET A 1 82 ? -25.117 -0.952 19.880 1.00 76.81 82 MET A N 1
ATOM 670 C CA . MET A 1 82 ? -26.538 -0.673 19.646 1.00 76.81 82 MET A CA 1
ATOM 671 C C . MET A 1 82 ? -27.361 -0.718 20.937 1.00 76.81 82 MET A C 1
ATOM 673 O O . MET A 1 82 ? -28.159 0.188 21.169 1.00 76.81 82 MET A O 1
ATOM 677 N N . GLU A 1 83 ? -27.144 -1.711 21.803 1.00 83.12 83 GLU A N 1
ATOM 678 C CA . GLU A 1 83 ? -27.804 -1.805 23.113 1.00 83.12 83 GLU A CA 1
ATOM 679 C C . GLU A 1 83 ? -27.461 -0.603 24.002 1.00 83.12 83 GLU A C 1
ATOM 681 O O . GLU A 1 83 ? -28.352 0.004 24.595 1.00 83.12 83 GLU A O 1
ATOM 686 N N . ALA A 1 84 ? -26.193 -0.186 24.040 1.00 80.38 84 ALA A N 1
ATOM 687 C CA . ALA A 1 84 ? -25.772 0.993 24.790 1.00 80.38 84 ALA A CA 1
ATOM 688 C C . ALA A 1 84 ? -26.415 2.288 24.256 1.00 80.38 84 ALA A C 1
ATOM 690 O O . ALA A 1 84 ? -26.823 3.136 25.053 1.00 80.38 84 ALA A O 1
ATOM 691 N N . ARG A 1 85 ? -26.559 2.438 22.928 1.00 75.31 85 ARG A N 1
ATOM 692 C CA . ARG A 1 85 ? -27.304 3.556 22.315 1.00 75.31 85 ARG A CA 1
ATOM 693 C C . ARG A 1 85 ? -28.785 3.529 22.703 1.00 75.31 85 ARG A C 1
ATOM 695 O O . ARG A 1 85 ? -29.302 4.548 23.152 1.00 75.31 85 ARG A O 1
ATOM 702 N N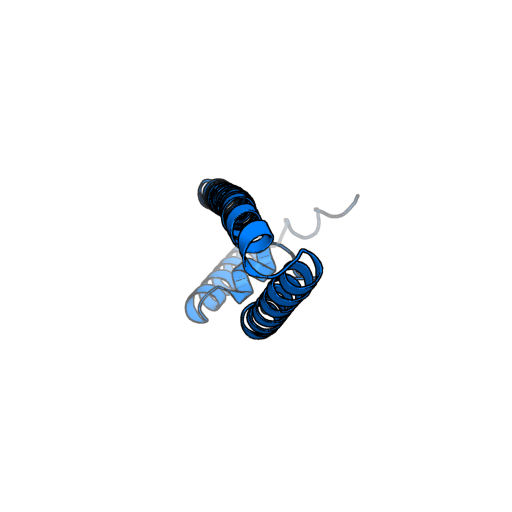 . GLN A 1 86 ? -29.435 2.369 22.612 1.00 79.56 86 GLN A N 1
ATOM 703 C CA . GLN A 1 86 ? -30.845 2.176 22.980 1.00 79.56 86 GLN A CA 1
ATOM 704 C C . GLN A 1 86 ? -31.107 2.509 24.455 1.00 79.56 86 GLN A C 1
ATOM 706 O O . GLN A 1 86 ? -32.056 3.220 24.774 1.00 79.56 86 GLN A O 1
ATOM 711 N N . VAL A 1 87 ? -30.240 2.057 25.367 1.00 80.12 87 VAL A N 1
ATOM 712 C CA . VAL A 1 87 ? -30.343 2.371 26.804 1.00 80.12 87 VAL A CA 1
ATOM 713 C C . VAL A 1 87 ? -30.180 3.870 27.056 1.00 80.12 87 VAL A C 1
ATOM 715 O O . VAL A 1 87 ? -30.881 4.430 27.897 1.00 80.12 87 VAL A O 1
ATOM 718 N N . LYS A 1 88 ? -29.291 4.538 26.314 1.00 77.50 88 LYS A N 1
ATOM 719 C CA . LYS A 1 88 ? -29.052 5.980 26.442 1.00 77.50 88 LYS A CA 1
ATOM 720 C C . LYS A 1 88 ? -30.242 6.811 25.952 1.00 77.50 88 LYS A C 1
ATOM 722 O O . LYS A 1 88 ? -30.598 7.776 26.620 1.00 77.50 88 LYS A O 1
ATOM 727 N N . ILE A 1 89 ? -30.877 6.401 24.852 1.00 77.25 89 ILE A N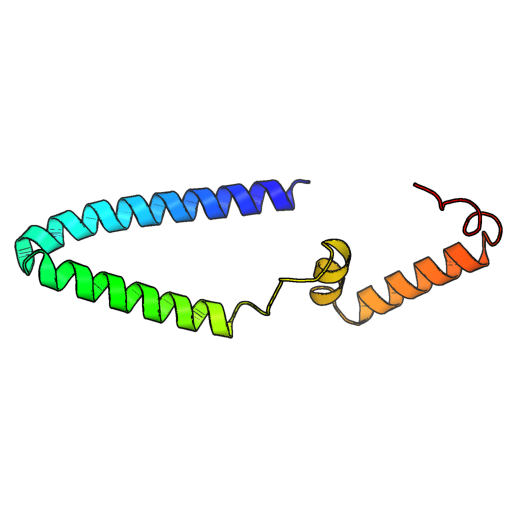 1
ATOM 728 C CA . ILE A 1 89 ? -32.117 7.002 24.332 1.00 77.25 89 ILE A CA 1
ATOM 729 C C . ILE A 1 89 ? -33.270 6.758 25.314 1.00 77.25 89 ILE A C 1
ATOM 731 O O . ILE A 1 89 ? -33.939 7.702 25.729 1.00 77.25 89 ILE A O 1
ATOM 735 N N . ARG A 1 90 ? -33.441 5.511 25.782 1.00 79.38 90 ARG A N 1
ATOM 736 C CA . ARG A 1 90 ? -34.474 5.144 26.765 1.00 79.38 90 ARG A CA 1
ATOM 737 C C . ARG A 1 90 ? -34.369 5.958 28.057 1.00 79.38 90 ARG A C 1
ATOM 739 O O . ARG A 1 90 ? -35.389 6.370 28.596 1.00 79.38 90 ARG A O 1
ATOM 746 N N . ASN A 1 91 ? -33.153 6.185 28.554 1.00 79.38 91 ASN A N 1
ATOM 747 C CA . ASN A 1 91 ? -32.914 6.923 29.798 1.00 79.38 91 ASN A CA 1
ATOM 748 C C . ASN A 1 91 ? -32.878 8.454 29.627 1.00 79.38 91 ASN A C 1
ATOM 750 O O . ASN A 1 91 ? -32.808 9.157 30.632 1.00 79.38 91 ASN A O 1
ATOM 754 N N . ASN A 1 92 ? -32.904 8.992 28.402 1.00 76.31 92 ASN A N 1
ATOM 755 C CA . ASN A 1 92 ? -32.850 10.438 28.170 1.00 76.31 92 ASN A CA 1
ATOM 756 C C . ASN A 1 92 ? -33.721 10.879 26.971 1.00 76.31 92 ASN A C 1
ATOM 758 O O . ASN A 1 92 ? -33.190 11.368 25.971 1.00 76.31 92 ASN A O 1
ATOM 762 N N . PRO A 1 93 ? -35.057 10.762 27.075 1.00 65.94 93 PRO A N 1
ATOM 763 C CA . PRO A 1 93 ? -35.977 10.994 25.956 1.00 65.94 93 PRO A CA 1
ATOM 764 C C . PRO A 1 93 ? -36.101 12.465 25.504 1.00 65.94 93 PRO A C 1
ATOM 766 O O . PRO A 1 93 ? -36.711 12.732 24.477 1.00 65.94 93 PRO A O 1
ATOM 769 N N . VAL A 1 94 ? -35.548 13.437 26.246 1.00 66.38 94 VAL A N 1
ATOM 770 C CA . VAL A 1 94 ? -35.827 14.879 26.044 1.00 66.38 94 VAL A CA 1
ATOM 771 C C . VAL A 1 94 ? -34.781 15.599 25.175 1.00 66.38 94 VAL A C 1
ATOM 773 O O . VAL A 1 94 ? -35.050 16.685 24.673 1.00 66.38 94 VAL A O 1
ATOM 776 N N . LYS A 1 95 ? -33.586 15.029 24.954 1.00 56.81 95 LYS A N 1
ATOM 777 C CA . LYS A 1 95 ? -32.478 15.768 24.302 1.00 56.81 95 LYS A CA 1
ATOM 778 C C . LYS A 1 95 ? -32.365 15.601 22.781 1.00 56.81 95 LYS A C 1
ATOM 780 O O . LYS A 1 95 ? -31.616 16.350 22.168 1.00 56.81 95 LYS A O 1
ATOM 785 N N . GLU A 1 96 ? -33.089 14.666 22.171 1.00 58.44 96 GLU A N 1
ATOM 786 C CA . GLU A 1 96 ? -32.936 14.339 20.740 1.00 58.44 96 GLU A CA 1
ATOM 787 C C . GLU A 1 96 ? -33.780 15.240 19.815 1.00 58.44 96 GLU A C 1
ATOM 789 O O . GLU A 1 96 ? -33.449 15.420 18.649 1.00 58.44 96 GLU A O 1
ATOM 794 N N . GLY A 1 97 ? -34.819 15.897 20.348 1.00 51.81 97 GLY A N 1
ATOM 795 C CA . GLY A 1 97 ? -35.643 16.865 19.609 1.00 51.81 97 GLY A CA 1
ATOM 796 C C . GLY A 1 97 ? -35.062 18.283 19.503 1.00 51.81 97 GLY A C 1
ATOM 797 O O . GLY A 1 97 ? -35.742 19.164 18.988 1.00 51.81 97 GLY A O 1
ATOM 798 N N . LEU A 1 98 ? -33.846 18.534 20.012 1.00 55.38 98 LEU A N 1
ATOM 799 C CA . LEU A 1 98 ? -33.278 19.886 20.135 1.00 55.38 98 LEU A CA 1
ATOM 800 C C . LEU A 1 98 ? -31.828 20.004 19.618 1.00 55.38 98 LEU A C 1
ATOM 802 O O . LEU A 1 98 ? -31.042 20.775 20.164 1.00 55.38 98 LEU A O 1
ATOM 806 N N . SER A 1 99 ? -31.443 19.234 18.593 1.00 50.69 99 SER A N 1
ATOM 807 C CA . SER A 1 99 ? -30.123 19.365 17.942 1.00 50.69 99 SER A CA 1
ATOM 808 C C . SER A 1 99 ? -30.157 19.367 16.407 1.00 50.69 99 SER A C 1
ATOM 810 O O . SER A 1 99 ? -29.178 19.000 15.765 1.00 50.69 99 SER A O 1
ATOM 812 N N . THR A 1 100 ? -31.260 19.812 15.809 1.00 61.25 100 THR A N 1
ATOM 813 C CA . THR A 1 100 ? -31.239 20.440 14.475 1.00 61.25 100 THR A CA 1
ATOM 814 C C . THR A 1 100 ? -31.821 21.839 14.664 1.00 61.25 100 THR A C 1
ATOM 816 O O . THR A 1 100 ? -32.903 21.916 15.252 1.00 61.25 100 THR A O 1
ATOM 819 N N . PRO A 1 101 ? -31.163 22.937 14.251 1.00 52.34 101 PRO A N 1
ATOM 820 C CA . PRO A 1 101 ? -30.699 23.121 12.874 1.00 52.34 101 PRO A CA 1
ATOM 821 C C . PRO A 1 101 ? -29.311 23.788 12.730 1.00 52.34 101 PRO A C 1
ATOM 823 O O . PRO A 1 101 ? -28.735 24.240 13.714 1.00 52.34 101 PRO A O 1
ATOM 826 N N . THR A 1 102 ? -28.896 23.893 11.457 1.00 45.38 102 THR A N 1
ATOM 827 C CA . THR A 1 102 ? -27.686 24.486 10.836 1.00 45.38 102 THR A CA 1
ATOM 828 C C . THR A 1 102 ? -26.470 23.587 10.719 1.00 45.38 102 THR A C 1
ATOM 830 O O . THR A 1 102 ? -25.854 23.287 11.763 1.00 45.38 102 THR A O 1
#

Radius of gyration: 23.73 Å; Cα contacts (8 Å, |Δi|>4): 11; chains: 1; bounding box: 58×34×52 Å

InterPro domains:
  IPR005828 Major facilitator, sugar transporter-like [PF00083] (3-72)
  IPR020846 Major facilitator superfamily domain [PS50850] (1-61)
  IPR036259 MFS transporter superfamily [G3DSA:1.20.1250.20] (1-84)
  IPR036259 MFS transporter superfamily [SSF103473] (3-69)
  IPR050814 Myo-inositol Transporter [PTHR48020] (1-88)

Secondary structure (DSSP, 8-state):
-HHHHHHHHHHHHHHHHHHHHHHHHHHHHHHHT-HHHHHHHHHHHHHHHHHHHHHHS---TT--HHHHHHHHS-HHHHHHHHHHHHHHHHH-TTSGGG----

Sequence (102 aa):
MWARSTCVSISTLSNWIFNLLVSLTYLSLTHAITKYGAFWLYALFTIIAFIFIYFLVPETTGYSVDEVEMLFMNKRQRNMAMEARQVKIRNNPVKEGLSTPT

Organism: Caenorhabditis japonica (NCBI:txid281687)

Solvent-accessible surface area (backbone atoms only — not comparable to full-atom values): 6142 Å² total; per-residue (Å²): 115,70,67,61,56,51,53,52,51,53,53,51,51,51,52,53,50,53,54,51,49,49,56,57,50,49,57,57,37,56,75,72,69,40,69,69,56,49,52,54,53,52,51,52,51,51,51,53,50,48,54,50,45,66,76,70,50,72,87,71,84,89,56,53,76,70,53,49,52,55,71,74,43,54,73,71,57,52,52,51,54,51,50,53,50,51,53,51,47,72,78,45,77,78,65,77,86,72,77,76,86,136

Foldseek 3Di:
DVVVVVVVVVVVVVVVVVVVVLVVVVVVCCVPPNPVVSVVVVVVVVVVVVVVCVVPPDDPPPDDPVVVVVVVDDPVVNVVVVVVVVVVCVVPVPPPVPPDDD

pLDDT: mean 76.89, std 12.14, range [45.38, 96.44]

Mean predicted aligned error: 12.25 Å